Protein AF-A0AAD9BST7-F1 (afdb_monomer_lite)

Foldseek 3Di:
DDDPVPQDPDPVVNVVVVVVVVVVVVVQVVCCVVPVDGDDPDPPPDPPPVPPCVPVVVVVVVVVVVVVVVVVVVVVVVVVVVVVD

Sequence (85 aa):
MYPIKEVPVEAEALTDWLYQRFVEKEELLNHFYAKGSFPPQDGQKEVASRPMILDPMWLCVVQSIAFASGYAWYSVLQYLYCCLF

pLDDT: mean 77.76, std 14.24, range [48.22, 96.12]

Radius of gyration: 29.07 Å; chains: 1; bounding box: 49×40×72 Å

Organism: Dis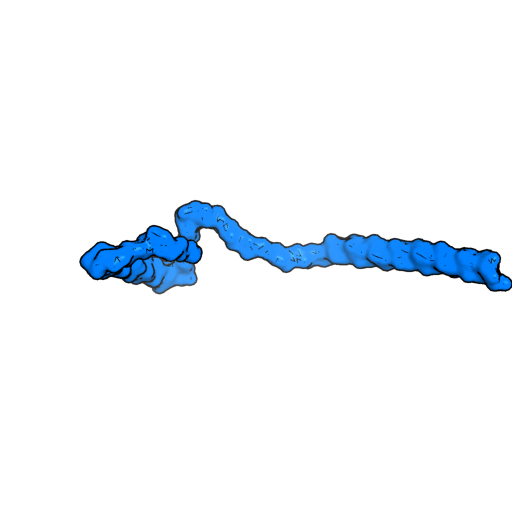sostichus eleginoides (NCBI:txid100907)

Secondary structure (DSSP, 8-state):
---GGGS--SHHHHHHHHHHHHHHHHHHHHHHHHHSSPPPPTT------------HHHHHHHHHHHHHHHHHHHHHHHHHHHHH-

Structure (mmCIF, N/CA/C/O backbone):
data_AF-A0AAD9BST7-F1
#
_entry.id   AF-A0AAD9BST7-F1
#
loop_
_atom_site.group_PDB
_atom_site.id
_atom_site.type_symbol
_atom_site.label_atom_id
_atom_site.label_alt_id
_atom_site.label_comp_id
_atom_site.label_asym_id
_atom_site.label_entity_id
_atom_site.label_seq_id
_atom_site.pdbx_PDB_ins_code
_atom_site.Cartn_x
_atom_site.Cartn_y
_atom_site.Cartn_z
_atom_site.occupancy
_atom_site.B_iso_or_equiv
_atom_site.auth_seq_id
_atom_site.auth_comp_id
_atom_site.auth_asym_id
_atom_site.auth_atom_id
_atom_site.pdbx_PDB_model_num
ATOM 1 N N . MET A 1 1 ? -12.238 4.602 13.458 1.00 48.22 1 MET A N 1
ATOM 2 C CA . MET A 1 1 ? -12.000 5.805 14.285 1.00 48.22 1 MET A CA 1
ATOM 3 C C . MET A 1 1 ? -13.370 6.360 14.639 1.00 48.22 1 MET A C 1
ATOM 5 O O . MET A 1 1 ? -14.141 6.565 13.710 1.00 48.22 1 MET A O 1
ATOM 9 N N . TYR A 1 2 ? -13.713 6.495 15.923 1.00 55.50 2 TYR A N 1
ATOM 10 C CA . TYR A 1 2 ? -15.056 6.941 16.317 1.00 55.50 2 TYR A CA 1
ATOM 11 C C . TYR A 1 2 ? -15.193 8.458 16.127 1.00 55.50 2 TYR A C 1
ATOM 13 O O . TYR A 1 2 ? -14.291 9.195 16.537 1.00 55.50 2 TYR A O 1
ATOM 21 N N . PRO A 1 3 ? -16.269 8.944 15.489 1.00 67.88 3 PRO A N 1
ATOM 22 C CA . PRO A 1 3 ? -16.480 10.370 15.312 1.00 67.88 3 PRO A CA 1
ATOM 23 C C . PRO A 1 3 ? -16.780 11.029 16.664 1.00 67.88 3 PRO A C 1
ATOM 25 O O . PRO A 1 3 ? -17.593 10.550 17.447 1.00 67.88 3 PRO A O 1
ATOM 28 N N . ILE A 1 4 ? -16.163 12.186 16.911 1.00 58.28 4 ILE A N 1
ATOM 29 C CA . ILE A 1 4 ? -16.284 12.956 18.168 1.00 58.28 4 ILE A CA 1
ATOM 30 C C . ILE A 1 4 ? -17.748 13.331 18.489 1.00 58.28 4 ILE A C 1
ATOM 32 O O . ILE A 1 4 ? -18.089 13.600 19.634 1.00 58.28 4 ILE A O 1
ATOM 36 N N . LYS A 1 5 ? -18.637 13.294 17.488 1.00 62.50 5 LYS A N 1
ATOM 37 C CA . LYS A 1 5 ? -20.077 13.555 17.625 1.00 62.50 5 LYS A CA 1
ATOM 38 C C . LYS A 1 5 ? -20.842 12.481 18.414 1.00 62.50 5 LYS A C 1
ATOM 40 O O . LYS A 1 5 ? -21.960 12.748 18.828 1.00 62.50 5 LYS A O 1
ATOM 45 N N . GLU A 1 6 ? -20.274 11.289 18.595 1.00 63.38 6 GLU A N 1
ATOM 46 C CA . GLU A 1 6 ? -20.911 10.168 19.308 1.00 63.38 6 GLU A CA 1
ATOM 47 C C . GLU A 1 6 ? -20.577 10.130 20.805 1.00 63.38 6 GLU A C 1
ATOM 49 O O . GLU A 1 6 ? -21.007 9.210 21.498 1.00 63.38 6 GLU A O 1
ATOM 54 N N . VAL A 1 7 ? -19.797 11.095 21.306 1.00 67.50 7 VAL A N 1
ATOM 55 C CA . VAL A 1 7 ? -19.389 11.171 22.714 1.00 67.50 7 VAL A CA 1
ATOM 56 C C . VAL A 1 7 ? -20.430 11.979 23.504 1.00 67.50 7 VAL A C 1
ATOM 58 O O . VAL A 1 7 ? -20.618 13.162 23.205 1.00 67.50 7 VAL A O 1
ATOM 61 N N . PRO A 1 8 ? -21.107 11.387 24.506 1.00 73.19 8 PRO A N 1
ATOM 62 C CA . PRO A 1 8 ? -22.021 12.114 25.379 1.00 73.19 8 PRO A CA 1
ATOM 63 C C . PRO A 1 8 ? -21.260 13.147 26.215 1.00 73.19 8 PRO A C 1
ATOM 65 O O . PRO A 1 8 ? -20.184 12.860 26.733 1.00 73.19 8 PRO A O 1
ATOM 68 N N . VAL A 1 9 ? -21.823 14.348 26.351 1.00 70.75 9 VAL A N 1
ATOM 69 C CA . VAL A 1 9 ? -21.235 15.446 27.146 1.00 70.75 9 VAL A CA 1
ATOM 70 C C . VAL A 1 9 ? -21.684 15.382 28.617 1.00 70.75 9 VAL A C 1
ATOM 72 O O . VAL A 1 9 ? -21.011 15.915 29.494 1.00 70.75 9 VAL A O 1
ATOM 75 N N . GLU A 1 10 ? -22.800 14.699 28.889 1.00 77.06 10 GLU A N 1
ATOM 76 C CA . GLU A 1 10 ? -23.373 14.511 30.227 1.00 77.06 10 GLU A CA 1
ATOM 77 C C . GLU A 1 10 ? -22.574 13.475 31.034 1.00 77.06 10 GLU A C 1
ATOM 79 O O . GLU A 1 10 ? -22.228 12.419 30.504 1.00 77.06 10 GLU A O 1
ATOM 84 N N . ALA A 1 11 ? -22.306 13.745 32.316 1.00 71.88 11 ALA A N 1
ATOM 85 C CA . ALA A 1 11 ? -21.398 12.928 33.129 1.00 71.88 11 ALA A CA 1
ATOM 86 C C . ALA A 1 11 ? -21.874 11.474 33.315 1.00 71.88 11 ALA A C 1
ATOM 88 O O . ALA A 1 11 ? -21.066 10.557 33.182 1.00 71.88 11 ALA A O 1
ATOM 89 N N . GLU A 1 12 ? -23.169 11.256 33.563 1.00 75.19 12 GLU A N 1
ATOM 90 C CA . GLU A 1 12 ? -23.744 9.911 33.747 1.00 75.19 12 GLU A CA 1
ATOM 91 C C . GLU A 1 12 ? -23.795 9.124 32.425 1.00 75.19 12 GLU A C 1
ATOM 93 O O . GLU A 1 12 ? -23.374 7.969 32.347 1.00 75.19 12 GLU A O 1
ATOM 98 N N . ALA A 1 13 ? -24.212 9.782 31.339 1.00 73.56 13 ALA A N 1
ATOM 99 C CA . ALA A 1 13 ? -24.237 9.163 30.016 1.00 73.56 13 ALA A CA 1
ATOM 100 C C . ALA A 1 13 ? -22.821 8.859 29.496 1.00 73.56 13 ALA A C 1
ATOM 102 O O . ALA A 1 13 ? -22.622 7.881 28.778 1.00 73.56 13 ALA A O 1
ATOM 103 N N . LEU A 1 14 ? -21.825 9.672 29.864 1.00 76.81 14 LEU A N 1
ATOM 104 C CA . LEU A 1 14 ? -20.422 9.430 29.545 1.00 76.81 14 LEU A CA 1
ATOM 105 C C . LEU A 1 14 ? -19.885 8.208 30.295 1.00 76.81 14 LEU A C 1
ATOM 107 O O . LEU A 1 14 ? -19.169 7.405 29.695 1.00 76.81 14 LEU A O 1
ATOM 111 N N . THR A 1 15 ? -20.224 8.039 31.577 1.00 78.00 15 THR A N 1
ATOM 112 C CA . THR A 1 15 ? -19.791 6.864 32.346 1.00 78.00 15 THR A CA 1
ATOM 113 C C . THR A 1 15 ? -20.367 5.573 31.784 1.00 78.00 15 THR A C 1
ATOM 115 O O . THR A 1 15 ? -19.609 4.624 31.587 1.00 78.00 15 THR A O 1
ATOM 118 N N . ASP A 1 16 ? -21.650 5.556 31.426 1.00 81.56 16 ASP A N 1
ATOM 119 C CA . ASP A 1 16 ? -22.286 4.378 30.828 1.00 81.56 16 ASP A CA 1
ATOM 120 C C . ASP A 1 16 ? -21.689 4.059 29.451 1.00 81.56 16 ASP A C 1
ATOM 122 O O . ASP A 1 16 ? -21.368 2.911 29.137 1.00 81.56 16 ASP A O 1
ATOM 126 N N . TRP A 1 17 ? -21.436 5.092 28.647 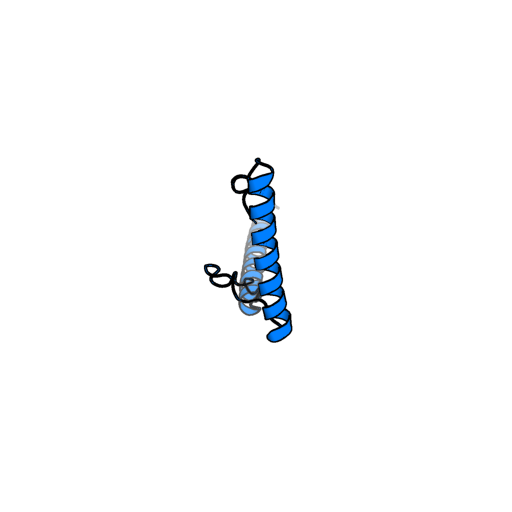1.00 82.06 17 TRP A N 1
ATOM 127 C CA . TRP A 1 17 ? -20.816 4.973 27.328 1.00 82.06 17 TRP A CA 1
ATOM 128 C C . TRP A 1 17 ? -19.371 4.461 27.383 1.00 82.06 17 TRP A C 1
ATOM 130 O O . TRP A 1 17 ? -18.941 3.700 26.507 1.00 82.06 17 TRP A O 1
ATOM 140 N N . LEU A 1 18 ? -18.612 4.871 28.406 1.00 80.19 18 LEU A N 1
ATOM 141 C CA . LEU A 1 18 ? -17.264 4.372 28.676 1.00 80.19 18 LEU A CA 1
ATOM 142 C C . LEU A 1 18 ? -17.298 2.929 29.175 1.00 80.19 18 LEU A C 1
ATOM 144 O O . LEU A 1 18 ? -16.474 2.124 28.743 1.00 80.19 18 LEU A O 1
ATOM 148 N N . TYR A 1 19 ? -18.249 2.600 30.049 1.00 84.81 19 TYR A N 1
ATOM 149 C CA . TYR A 1 19 ? -18.400 1.255 30.587 1.00 84.81 19 TYR A CA 1
ATOM 150 C C . TYR A 1 19 ? -18.738 0.254 29.482 1.00 84.81 19 TYR A C 1
ATOM 152 O O . TYR A 1 19 ? -18.069 -0.770 29.353 1.00 84.81 19 TYR A O 1
ATOM 160 N N . GLN A 1 20 ? -19.685 0.598 28.607 1.00 82.75 20 GLN A N 1
ATOM 161 C CA . GLN A 1 20 ? -20.034 -0.225 27.452 1.00 82.75 20 GLN A CA 1
ATOM 162 C C . GLN A 1 20 ? -18.811 -0.494 26.554 1.00 82.75 20 GLN A C 1
ATOM 164 O O . GLN A 1 20 ? -18.528 -1.639 26.210 1.00 82.75 20 GLN A O 1
ATOM 169 N N . ARG A 1 21 ? -18.012 0.539 26.252 1.00 79.75 21 ARG A N 1
ATOM 170 C CA . ARG A 1 21 ? -16.781 0.399 25.448 1.00 79.75 21 ARG A CA 1
ATOM 171 C C . ARG A 1 21 ? -15.698 -0.425 26.120 1.00 79.75 21 ARG A C 1
ATOM 173 O O . ARG A 1 21 ? -14.886 -1.056 25.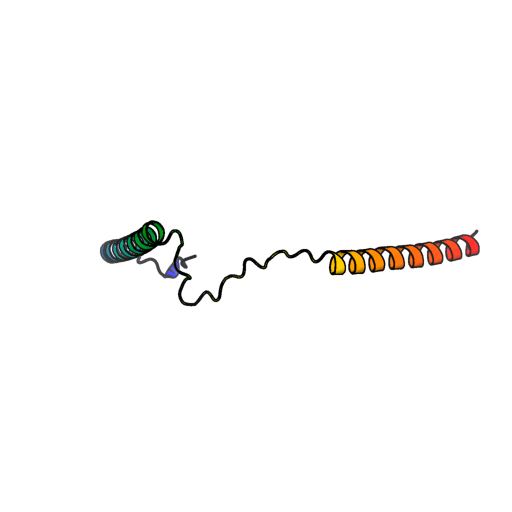441 1.00 79.75 21 ARG A O 1
ATOM 180 N N . PHE A 1 22 ? -15.636 -0.377 27.444 1.00 82.81 22 PHE A N 1
ATOM 181 C CA . PHE A 1 22 ? -14.690 -1.176 28.200 1.00 82.81 22 PHE A CA 1
ATOM 182 C C . PHE A 1 22 ? -15.040 -2.663 28.098 1.00 82.81 22 PHE A C 1
ATOM 184 O O . PHE A 1 22 ? -14.160 -3.465 27.792 1.00 82.81 22 PHE A O 1
ATOM 191 N N . VAL A 1 23 ? -16.321 -3.008 28.252 1.00 83.19 23 VAL A N 1
ATOM 192 C CA . VAL A 1 23 ? -16.813 -4.386 28.104 1.00 83.19 23 VAL A CA 1
ATOM 193 C C . VAL A 1 23 ? -16.557 -4.915 26.690 1.00 83.19 23 VAL A C 1
ATOM 195 O O . VAL A 1 23 ? -15.996 -5.998 26.539 1.00 83.19 23 VAL A O 1
ATOM 198 N N . GLU A 1 24 ? -16.859 -4.122 25.657 1.00 81.25 24 GLU A N 1
ATOM 199 C CA . GLU A 1 24 ? -16.577 -4.482 24.257 1.00 81.25 24 GLU A CA 1
ATOM 200 C C . GLU A 1 24 ? -15.078 -4.769 24.028 1.00 81.25 24 GLU A C 1
ATOM 202 O O . GLU A 1 24 ? -14.703 -5.732 23.356 1.00 81.25 24 GLU A O 1
ATOM 207 N N . LYS A 1 25 ? -14.185 -3.968 24.624 1.00 82.25 25 LYS A N 1
ATOM 208 C CA . LYS A 1 25 ? -12.733 -4.190 24.551 1.00 82.25 25 LYS A CA 1
ATOM 209 C C . LYS A 1 25 ? -12.316 -5.485 25.254 1.00 82.25 25 LYS A C 1
ATOM 211 O O . LYS A 1 25 ? -11.464 -6.204 24.728 1.00 82.25 25 LYS A O 1
ATOM 216 N N . GLU A 1 26 ? -12.843 -5.755 26.446 1.00 84.38 26 GLU A N 1
ATOM 217 C CA . GLU A 1 26 ? -12.499 -6.968 27.195 1.00 84.38 26 GLU A CA 1
ATOM 218 C C . GLU A 1 26 ? -12.961 -8.233 26.473 1.00 84.38 26 GLU A C 1
ATOM 220 O O . GLU A 1 26 ? -12.213 -9.207 26.408 1.00 84.38 26 GLU A O 1
ATOM 225 N N . GLU A 1 27 ? -14.135 -8.208 25.846 1.00 84.06 27 GLU A N 1
ATOM 226 C CA . GLU A 1 27 ? -14.626 -9.319 25.031 1.00 84.06 27 GLU A CA 1
ATOM 227 C C . GLU A 1 27 ? -13.719 -9.588 23.818 1.00 84.06 27 GLU A C 1
ATOM 229 O O . GLU A 1 27 ? -13.323 -10.732 23.569 1.00 84.06 27 GLU A O 1
ATOM 234 N N . LEU A 1 28 ? -13.300 -8.533 23.110 1.00 81.88 28 LEU A N 1
ATOM 235 C CA . LEU A 1 28 ? -12.354 -8.642 21.993 1.00 81.88 28 LEU A CA 1
ATOM 236 C C . LEU A 1 28 ? -10.991 -9.194 22.433 1.00 81.88 28 LEU A C 1
ATOM 238 O O . LEU A 1 28 ? -10.390 -9.999 21.717 1.00 81.88 28 LEU A O 1
ATOM 242 N N . LEU A 1 29 ? -10.502 -8.787 23.607 1.00 81.56 29 LEU A N 1
ATOM 243 C CA . LEU A 1 29 ? -9.260 -9.311 24.180 1.00 81.56 29 LEU A CA 1
ATOM 244 C C . LEU A 1 29 ? -9.398 -10.775 24.592 1.00 81.56 29 LEU A C 1
ATOM 246 O O . LEU A 1 29 ? -8.504 -11.565 24.299 1.00 81.56 29 LEU A O 1
ATOM 250 N N . ASN A 1 30 ? -10.517 -11.166 25.199 1.00 85.12 30 ASN A N 1
ATOM 251 C CA . ASN A 1 30 ? -10.789 -12.563 25.534 1.00 85.12 30 ASN A CA 1
ATOM 252 C C . ASN A 1 30 ? -10.808 -13.442 24.277 1.00 85.12 30 ASN A C 1
ATOM 254 O O . ASN A 1 30 ? -10.202 -14.515 24.264 1.00 85.12 30 ASN A O 1
ATOM 258 N N . HIS A 1 31 ? -11.421 -12.969 23.188 1.00 82.25 31 HIS A N 1
ATOM 259 C CA . HIS A 1 31 ? -11.377 -13.665 21.903 1.00 82.25 31 HIS A CA 1
ATOM 260 C C . HIS A 1 31 ? -9.950 -13.761 21.347 1.00 82.25 31 HIS A C 1
ATOM 262 O O . HIS A 1 31 ? -9.554 -14.818 20.853 1.00 82.25 31 HIS A O 1
ATOM 268 N N . PHE A 1 32 ? -9.157 -12.690 21.451 1.00 85.06 32 PHE A N 1
ATOM 269 C CA . PHE A 1 32 ? -7.757 -12.692 21.029 1.00 85.06 32 PHE A CA 1
ATOM 270 C C . PHE A 1 32 ? -6.915 -13.687 21.835 1.00 85.06 32 PHE A C 1
ATOM 272 O O . PHE A 1 32 ? -6.168 -14.463 21.246 1.00 85.06 32 PHE A O 1
ATOM 279 N N . TYR A 1 33 ? -7.064 -13.727 23.161 1.00 86.62 33 TYR A N 1
ATOM 280 C CA . TYR A 1 33 ? -6.352 -14.693 23.999 1.00 86.62 33 TYR A CA 1
ATOM 281 C C . TYR A 1 33 ? -6.780 -16.139 23.723 1.00 86.62 33 TYR A C 1
ATOM 283 O O . TYR A 1 33 ? -5.947 -17.039 23.794 1.00 86.62 33 TYR A O 1
ATOM 291 N N . ALA A 1 34 ? -8.046 -16.373 23.368 1.00 85.88 34 ALA A N 1
ATOM 292 C CA . ALA A 1 34 ? -8.550 -17.708 23.061 1.00 85.88 34 ALA A CA 1
ATOM 293 C C . ALA A 1 34 ? -8.171 -18.205 21.653 1.00 85.88 34 ALA A C 1
ATOM 295 O O . ALA A 1 34 ? -7.813 -19.370 21.492 1.00 85.88 34 ALA A O 1
ATOM 296 N N . LYS A 1 35 ? -8.278 -17.353 20.622 1.00 83.06 35 LYS A N 1
ATOM 297 C CA . LYS A 1 35 ? -8.101 -17.743 19.207 1.00 83.06 35 LYS A CA 1
ATOM 298 C C . LYS A 1 35 ? -6.799 -17.259 18.568 1.00 83.06 35 LYS A C 1
ATOM 300 O O . LYS A 1 35 ? -6.490 -17.671 17.454 1.00 83.06 35 LYS A O 1
ATOM 305 N N . GLY A 1 36 ? -6.049 -16.382 19.232 1.00 80.50 36 GLY A N 1
ATOM 306 C CA . GLY A 1 36 ? -4.817 -15.783 18.710 1.00 80.50 36 GLY A CA 1
ATOM 307 C C . GLY A 1 36 ? -5.032 -14.719 17.627 1.00 80.50 36 GLY A C 1
ATOM 308 O O . GLY A 1 36 ? -4.062 -14.241 17.043 1.00 80.50 36 GLY A O 1
ATOM 309 N N . SER A 1 37 ? -6.281 -14.342 17.331 1.00 77.62 37 SER A N 1
ATOM 310 C CA . SER A 1 37 ? -6.619 -13.329 16.330 1.00 77.62 37 SER A CA 1
ATOM 311 C C . SER A 1 37 ? -7.860 -12.529 16.727 1.00 77.62 37 SER A C 1
ATOM 313 O O . SER A 1 37 ? -8.758 -13.013 17.426 1.00 77.62 37 SER A O 1
ATOM 315 N N . PHE A 1 38 ? -7.898 -11.267 16.297 1.00 78.12 38 PHE A N 1
ATOM 316 C CA . PHE A 1 38 ? -9.074 -10.421 16.467 1.00 78.12 38 PHE A CA 1
ATOM 317 C C . PHE A 1 38 ? -10.162 -10.834 15.469 1.00 78.12 38 PHE A C 1
ATOM 319 O O . PHE A 1 38 ? -9.836 -11.157 14.322 1.00 78.12 38 PHE A O 1
ATOM 326 N N . PRO A 1 39 ? -11.443 -10.837 15.876 1.00 73.75 39 PRO A N 1
ATOM 327 C CA . PRO A 1 39 ? -12.528 -11.114 14.950 1.00 73.75 39 PRO A CA 1
ATOM 328 C C . PRO A 1 39 ? -12.592 -10.006 13.879 1.00 73.75 39 PRO A C 1
ATOM 330 O O . PRO A 1 39 ? -12.359 -8.834 14.199 1.00 73.75 39 PRO A O 1
ATOM 333 N N . PRO A 1 40 ? -12.874 -10.343 12.608 1.00 67.69 40 PRO A N 1
ATOM 334 C CA . PRO A 1 40 ? -13.095 -9.338 11.573 1.00 67.69 40 PRO A CA 1
ATOM 335 C C . PRO A 1 40 ? -14.309 -8.480 11.960 1.00 67.69 40 PRO A C 1
ATOM 337 O O . PRO A 1 40 ? -15.344 -9.020 12.339 1.00 67.69 40 PRO A O 1
ATOM 340 N N . GLN A 1 41 ? -14.177 -7.150 11.915 1.00 65.00 41 GLN A N 1
ATOM 341 C CA . GLN A 1 41 ? -15.267 -6.242 12.292 1.00 65.00 41 GLN A CA 1
ATOM 342 C C . GLN A 1 41 ? -16.442 -6.395 11.319 1.00 65.00 41 GLN A C 1
ATOM 344 O O . GLN A 1 41 ? -16.248 -6.298 10.104 1.00 65.00 41 GLN A O 1
ATOM 349 N N . ASP A 1 42 ? -17.654 -6.593 11.846 1.00 57.16 42 ASP A N 1
ATOM 350 C CA . ASP A 1 42 ? -18.885 -6.695 11.059 1.00 57.16 42 ASP A CA 1
ATOM 351 C C . ASP A 1 42 ? -19.066 -5.439 10.191 1.00 57.16 42 ASP A C 1
ATOM 353 O O . ASP A 1 42 ? -19.377 -4.351 10.671 1.00 57.16 42 ASP A O 1
ATOM 357 N N . GLY A 1 43 ? -18.814 -5.579 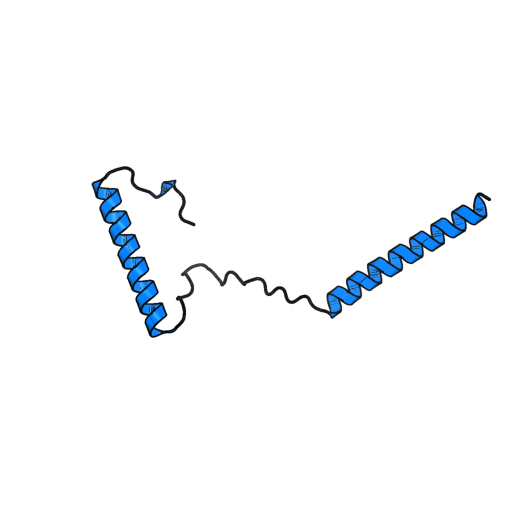8.888 1.00 54.97 43 GLY A N 1
ATOM 358 C CA . GLY A 1 43 ? -18.919 -4.494 7.907 1.00 54.97 43 GLY A CA 1
ATOM 359 C C . GLY A 1 43 ? -17.590 -4.010 7.323 1.00 54.97 43 GLY A C 1
ATOM 360 O O . GLY A 1 43 ? -17.592 -3.415 6.244 1.00 54.97 43 GLY A O 1
ATOM 361 N N . GLN A 1 44 ? -16.448 -4.350 7.926 1.00 50.59 44 GLN A N 1
ATOM 362 C CA . GLN A 1 44 ? -15.184 -4.356 7.197 1.00 50.59 44 GLN A CA 1
ATOM 363 C C . GLN A 1 44 ? -15.100 -5.680 6.440 1.00 50.59 44 GLN A C 1
ATOM 365 O O . GLN A 1 44 ? -14.495 -6.644 6.902 1.00 50.59 44 GLN A O 1
ATOM 370 N N . LYS A 1 45 ? -15.665 -5.706 5.217 1.00 48.66 45 LYS A N 1
ATOM 371 C CA . LYS A 1 45 ? -15.026 -6.489 4.145 1.00 48.66 45 LYS A CA 1
ATOM 372 C C . LYS A 1 45 ? -13.567 -6.140 4.270 1.00 48.66 45 LYS A C 1
ATOM 374 O O . LYS A 1 45 ? -13.294 -4.940 4.202 1.00 48.66 45 LYS A O 1
ATOM 379 N N . GLU A 1 46 ? -12.752 -7.146 4.585 1.00 51.84 46 GLU A N 1
ATOM 380 C CA . GLU A 1 46 ? -11.333 -7.029 4.877 1.00 51.84 46 GLU A CA 1
ATOM 381 C C . GLU A 1 46 ? -10.834 -5.731 4.277 1.00 51.84 46 GLU A C 1
ATOM 383 O O . GLU A 1 46 ? -10.926 -5.552 3.054 1.00 51.84 46 GLU A O 1
ATOM 388 N N . VAL A 1 47 ? -10.406 -4.776 5.113 1.00 49.78 47 VAL A N 1
ATOM 389 C CA . VAL A 1 47 ? -9.476 -3.785 4.593 1.00 49.78 47 VAL A CA 1
ATOM 390 C C . VAL A 1 47 ? -8.339 -4.669 4.146 1.00 49.78 47 VAL A C 1
ATOM 392 O O . VAL A 1 47 ? -7.514 -5.082 4.958 1.00 49.78 47 VAL A O 1
ATOM 395 N N . ALA A 1 48 ? -8.407 -5.080 2.881 1.00 50.94 48 ALA A N 1
ATOM 396 C CA . ALA A 1 48 ? -7.367 -5.744 2.177 1.00 50.94 48 ALA A CA 1
ATOM 397 C C . ALA A 1 48 ? -6.290 -4.698 2.333 1.00 50.94 48 ALA A C 1
ATOM 399 O O . ALA A 1 48 ? -6.323 -3.656 1.674 1.00 50.94 48 ALA A O 1
ATOM 400 N N . SER A 1 49 ? -5.436 -4.908 3.341 1.00 50.12 49 SER A N 1
ATOM 401 C CA . SER A 1 49 ? -4.009 -4.697 3.258 1.00 50.12 49 SER A CA 1
ATOM 402 C C . SER A 1 49 ? -3.728 -5.003 1.812 1.00 50.12 49 SER A C 1
ATOM 404 O O . SER A 1 49 ? -3.740 -6.171 1.434 1.00 50.12 49 SER A O 1
ATOM 406 N N . ARG A 1 50 ? -3.802 -3.954 0.983 1.00 54.75 50 ARG A N 1
ATOM 407 C CA . ARG A 1 50 ? -3.882 -4.077 -0.463 1.00 54.75 50 ARG A CA 1
ATOM 408 C C . ARG A 1 50 ? -2.541 -4.698 -0.714 1.00 54.75 50 ARG A C 1
ATOM 410 O O . ARG A 1 50 ? -1.562 -3.988 -0.464 1.00 54.75 50 ARG A O 1
ATOM 417 N N . PRO A 1 51 ? -2.471 -6.017 -0.959 1.00 52.38 51 PRO A N 1
ATOM 418 C CA . PRO A 1 51 ? -1.207 -6.680 -0.808 1.00 52.38 51 PRO A CA 1
ATOM 419 C C . PRO A 1 51 ? -0.376 -5.971 -1.856 1.00 52.38 51 PRO A C 1
ATOM 421 O O . PRO A 1 51 ? -0.798 -5.846 -3.011 1.00 52.38 51 PRO A O 1
ATOM 424 N N . MET A 1 52 ? 0.693 -5.318 -1.407 1.00 52.28 52 MET A N 1
ATOM 425 C CA . MET A 1 52 ? 1.570 -4.572 -2.288 1.00 52.28 52 MET A CA 1
ATOM 426 C C . MET A 1 52 ? 2.381 -5.644 -3.008 1.00 52.28 52 MET A C 1
ATOM 428 O O . MET A 1 52 ? 3.574 -5.809 -2.791 1.00 52.28 52 MET A O 1
ATOM 432 N N . ILE A 1 53 ? 1.670 -6.467 -3.786 1.00 59.91 53 ILE A N 1
ATOM 433 C CA . ILE A 1 53 ? 2.186 -7.462 -4.699 1.00 59.91 53 ILE A CA 1
ATOM 434 C C . ILE A 1 53 ? 2.674 -6.604 -5.840 1.00 59.91 53 ILE A C 1
ATOM 436 O O . ILE A 1 53 ? 1.963 -6.281 -6.790 1.00 59.91 53 ILE A O 1
ATOM 440 N N . LEU A 1 54 ? 3.874 -6.098 -5.622 1.00 62.50 54 LEU A N 1
ATOM 441 C CA . LEU A 1 54 ? 4.687 -5.473 -6.623 1.00 62.50 54 LEU A CA 1
ATOM 442 C C . LEU A 1 54 ? 4.945 -6.562 -7.668 1.00 62.50 54 LEU A C 1
ATOM 444 O O . LEU A 1 54 ? 5.873 -7.350 -7.514 1.00 62.50 54 LEU A O 1
ATOM 448 N N . ASP A 1 55 ? 4.046 -6.685 -8.647 1.00 79.69 55 ASP A N 1
ATOM 449 C CA . ASP A 1 55 ? 4.150 -7.696 -9.694 1.00 79.69 55 ASP A CA 1
ATOM 450 C C . ASP A 1 55 ? 5.422 -7.412 -10.507 1.00 79.69 55 ASP A C 1
ATOM 452 O O . ASP A 1 55 ? 5.503 -6.369 -11.173 1.00 79.69 55 ASP A O 1
ATOM 456 N N . PRO A 1 56 ? 6.435 -8.297 -10.448 1.00 84.50 56 PRO A N 1
ATOM 457 C CA . PRO A 1 56 ? 7.697 -8.076 -11.137 1.00 84.50 56 PRO A CA 1
ATOM 458 C C . PRO A 1 56 ? 7.501 -7.915 -12.646 1.00 84.50 56 PRO A C 1
ATOM 460 O O . PRO A 1 56 ? 8.227 -7.148 -13.275 1.00 84.50 56 PRO A O 1
ATOM 463 N N . MET A 1 57 ? 6.499 -8.587 -13.227 1.00 87.00 57 MET A N 1
ATOM 464 C CA . MET A 1 57 ? 6.216 -8.488 -14.659 1.00 87.00 57 MET A CA 1
ATOM 465 C C . MET A 1 57 ? 5.679 -7.104 -15.019 1.00 87.00 57 MET A C 1
ATOM 467 O O . MET A 1 57 ? 6.181 -6.479 -15.954 1.00 87.00 57 MET A O 1
ATOM 471 N N . TRP A 1 58 ? 4.717 -6.592 -14.245 1.00 86.44 58 TRP A N 1
ATOM 472 C CA . TRP A 1 58 ? 4.195 -5.236 -14.415 1.00 86.44 58 TRP A CA 1
ATOM 473 C C . TRP A 1 58 ? 5.292 -4.173 -14.292 1.00 86.44 58 TRP A C 1
ATOM 475 O O . TRP A 1 58 ? 5.368 -3.267 -15.122 1.00 86.44 58 TRP A O 1
ATOM 485 N N . LEU A 1 59 ? 6.188 -4.308 -13.309 1.00 89.12 59 LEU A N 1
ATOM 486 C CA . LEU A 1 59 ? 7.333 -3.408 -13.174 1.00 89.12 59 LEU A CA 1
ATOM 487 C C . LEU A 1 59 ? 8.258 -3.457 -14.386 1.00 89.12 59 LEU A C 1
ATOM 489 O O . LEU A 1 59 ? 8.637 -2.402 -14.890 1.00 89.12 59 LEU A O 1
ATOM 493 N N . CYS A 1 60 ? 8.607 -4.650 -14.872 1.00 93.19 60 CYS A N 1
ATOM 494 C CA . CYS A 1 60 ? 9.436 -4.791 -16.066 1.00 93.19 60 CYS A CA 1
ATOM 495 C C . CYS A 1 60 ? 8.792 -4.109 -17.277 1.00 93.19 60 CYS A C 1
ATOM 497 O O . CYS A 1 60 ? 9.468 -3.357 -17.974 1.00 93.19 60 CYS A O 1
ATOM 499 N N . VAL A 1 61 ? 7.488 -4.305 -17.490 1.00 93.75 61 VAL A N 1
ATOM 500 C CA . VAL A 1 61 ? 6.747 -3.675 -18.594 1.00 93.75 61 VAL A CA 1
ATOM 501 C C . VAL A 1 61 ? 6.783 -2.150 -18.484 1.00 93.75 61 VAL A C 1
ATOM 503 O O . VAL A 1 61 ? 7.130 -1.473 -19.454 1.00 93.75 61 VAL A O 1
ATOM 506 N N . VAL A 1 62 ? 6.481 -1.600 -17.305 1.00 93.56 62 VAL A N 1
ATOM 507 C CA . VAL A 1 62 ? 6.498 -0.147 -17.073 1.00 93.56 62 VAL A CA 1
ATOM 508 C C . VAL A 1 62 ? 7.900 0.431 -17.291 1.00 93.56 62 VAL A C 1
ATOM 510 O O . VAL A 1 62 ? 8.040 1.458 -17.960 1.00 93.56 62 VAL A O 1
ATOM 513 N N . GLN A 1 63 ? 8.945 -0.248 -16.813 1.00 93.81 63 GLN A N 1
ATOM 514 C CA . GLN A 1 63 ? 10.327 0.192 -17.008 1.00 93.81 63 GLN A CA 1
ATOM 515 C C . GLN A 1 63 ? 10.732 0.154 -18.487 1.00 93.81 63 GLN A C 1
ATOM 517 O O . GLN A 1 63 ? 11.338 1.103 -18.981 1.00 93.81 63 GLN A O 1
ATOM 522 N N . SER A 1 64 ? 10.374 -0.906 -19.219 1.00 95.75 64 SER A N 1
ATOM 523 C CA . SER A 1 64 ? 10.658 -1.022 -20.654 1.00 95.75 64 SER A CA 1
ATOM 524 C C . SER A 1 64 ? 9.996 0.093 -21.463 1.00 95.75 64 SER A C 1
ATOM 526 O O . SER A 1 64 ? 10.638 0.661 -22.345 1.00 95.75 64 SER A O 1
ATOM 528 N N . ILE A 1 65 ? 8.751 0.458 -21.137 1.00 96.00 65 ILE A N 1
ATOM 529 C CA . ILE A 1 65 ? 8.051 1.581 -21.779 1.00 96.00 65 ILE A CA 1
ATOM 530 C C . ILE A 1 65 ? 8.780 2.902 -21.498 1.00 96.00 65 ILE A C 1
ATOM 532 O O . ILE A 1 65 ? 8.978 3.702 -22.416 1.00 96.00 65 ILE A O 1
ATOM 536 N N . ALA A 1 66 ? 9.223 3.124 -20.258 1.00 94.81 66 ALA A N 1
ATOM 537 C CA . ALA A 1 66 ? 9.961 4.329 -19.888 1.00 94.81 66 ALA A CA 1
ATOM 538 C C . ALA A 1 66 ? 11.296 4.447 -20.647 1.00 94.81 66 ALA A C 1
ATOM 540 O O . ALA A 1 66 ? 11.600 5.508 -21.195 1.00 94.81 66 ALA A O 1
ATOM 541 N N . PHE A 1 67 ? 12.062 3.355 -20.750 1.00 95.69 67 PHE A N 1
ATOM 542 C CA . PHE A 1 67 ? 13.315 3.336 -21.511 1.00 95.69 67 PHE A CA 1
ATOM 543 C C . PHE A 1 67 ? 13.096 3.524 -23.015 1.00 95.69 67 PHE A C 1
ATOM 545 O O . PHE A 1 67 ? 13.817 4.302 -23.638 1.00 95.69 67 PHE A O 1
ATOM 552 N N . ALA A 1 68 ? 12.091 2.866 -23.598 1.00 96.12 68 ALA A N 1
ATOM 553 C CA . ALA A 1 68 ? 11.761 3.023 -25.013 1.00 96.12 68 ALA A CA 1
ATOM 554 C C . ALA A 1 68 ? 11.356 4.469 -25.342 1.00 96.12 68 ALA A C 1
ATOM 556 O O . ALA A 1 68 ? 11.826 5.037 -26.328 1.00 96.12 68 ALA A O 1
ATOM 557 N N . SER A 1 69 ? 10.543 5.086 -24.479 1.00 95.69 69 SER A N 1
ATOM 558 C CA . SER A 1 69 ? 10.167 6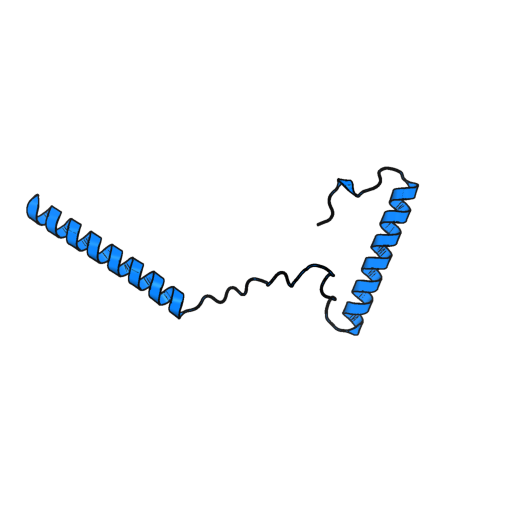.498 -24.589 1.00 95.69 69 SER A CA 1
ATOM 559 C C . SER A 1 69 ? 11.396 7.410 -24.518 1.00 95.69 69 SER A C 1
ATOM 561 O O . SER A 1 69 ? 11.595 8.248 -25.398 1.00 95.69 69 SER A O 1
ATOM 563 N N . GLY A 1 70 ? 12.278 7.200 -23.535 1.00 94.56 70 GLY A N 1
ATOM 564 C CA . GLY A 1 70 ? 13.525 7.958 -23.414 1.00 94.56 70 GLY A CA 1
ATOM 565 C C . GLY A 1 70 ? 14.428 7.833 -24.646 1.00 94.56 70 GLY A C 1
ATOM 566 O O . GLY A 1 70 ? 14.964 8.833 -25.121 1.00 94.56 70 GLY A O 1
ATOM 567 N N . TYR A 1 71 ? 14.549 6.631 -25.215 1.00 94.25 71 TYR A N 1
ATOM 568 C CA . TYR A 1 71 ? 15.337 6.391 -26.425 1.00 94.25 71 TYR A CA 1
ATOM 569 C C . TYR A 1 71 ? 14.747 7.070 -27.670 1.00 94.25 71 TYR A C 1
ATOM 571 O O . TYR A 1 71 ? 15.486 7.625 -28.489 1.00 94.25 71 TYR A O 1
ATOM 579 N N . ALA A 1 72 ? 13.419 7.071 -27.808 1.00 94.56 72 ALA A N 1
ATOM 580 C CA . ALA A 1 72 ? 12.744 7.780 -28.890 1.00 94.56 72 ALA A CA 1
ATOM 581 C C . ALA A 1 72 ? 13.009 9.292 -28.808 1.00 94.56 72 ALA A C 1
ATOM 583 O O . ALA A 1 72 ? 13.390 9.905 -29.805 1.00 94.56 72 ALA A O 1
ATOM 584 N N . TRP A 1 73 ? 12.902 9.881 -27.612 1.00 93.31 73 TRP A N 1
ATOM 585 C CA . TRP A 1 73 ? 13.230 11.291 -27.384 1.00 93.31 73 TRP A CA 1
ATOM 586 C C . TRP A 1 73 ? 14.700 11.611 -27.646 1.00 93.31 73 TRP A C 1
ATOM 588 O O . TRP A 1 73 ? 14.994 12.615 -28.292 1.00 93.31 73 TRP A O 1
ATOM 598 N N . TYR A 1 74 ? 15.620 10.754 -27.199 1.00 94.31 74 TYR A N 1
ATOM 599 C CA . TYR A 1 74 ? 17.045 10.906 -27.490 1.00 94.31 74 TYR A CA 1
ATOM 600 C C . TYR A 1 74 ? 17.310 10.920 -28.999 1.00 94.31 74 TYR A C 1
ATOM 602 O O . TYR A 1 74 ? 18.012 11.797 -29.496 1.00 94.31 74 TYR A O 1
ATOM 610 N N . SER A 1 75 ? 16.681 10.000 -29.734 1.00 88.00 75 SER A N 1
ATOM 611 C CA . SER A 1 75 ? 16.793 9.922 -31.191 1.00 88.00 75 SER A CA 1
ATOM 612 C C . SER A 1 75 ? 16.279 11.203 -31.858 1.00 88.00 75 SER A C 1
ATOM 614 O O . SER A 1 75 ? 16.971 11.775 -32.694 1.00 88.00 75 SER A O 1
ATOM 616 N N . VAL A 1 76 ? 15.107 11.708 -31.451 1.00 92.12 76 VAL A N 1
ATOM 617 C CA . VAL A 1 76 ? 14.545 12.978 -31.954 1.00 92.12 76 VAL A CA 1
ATOM 618 C C . VAL A 1 76 ? 15.484 14.154 -31.679 1.00 92.12 76 VAL A C 1
ATOM 620 O O . VAL A 1 76 ? 15.745 14.945 -32.583 1.00 92.12 76 VAL A O 1
ATOM 623 N N . LEU A 1 77 ? 16.033 14.257 -30.465 1.00 91.75 77 LEU A N 1
ATOM 624 C CA . LEU A 1 77 ? 16.995 15.305 -30.123 1.00 91.75 77 LEU A CA 1
ATOM 625 C C . LEU A 1 77 ? 18.267 15.198 -30.966 1.00 91.75 77 LEU A C 1
ATOM 627 O O . LEU A 1 77 ? 18.748 16.217 -31.443 1.00 91.75 77 LEU A O 1
ATOM 631 N N . GLN A 1 78 ? 18.784 13.994 -31.204 1.00 89.50 78 GLN A N 1
ATOM 632 C CA . GLN A 1 78 ? 19.966 13.792 -32.039 1.00 89.50 78 GLN A CA 1
ATOM 633 C C . GLN A 1 78 ? 19.727 14.233 -33.490 1.00 89.50 78 GLN A C 1
ATOM 635 O O . GLN A 1 78 ? 20.568 14.928 -34.057 1.00 89.50 78 GLN A O 1
ATOM 640 N N . TYR A 1 79 ? 18.569 13.907 -34.075 1.00 89.88 79 TYR A N 1
ATOM 641 C CA . TYR A 1 79 ? 18.198 14.404 -35.404 1.00 89.88 79 TYR A CA 1
ATOM 642 C C . TYR A 1 79 ? 18.070 15.931 -35.435 1.00 89.88 79 TYR A C 1
ATOM 644 O O . TYR A 1 79 ? 18.561 16.562 -36.367 1.00 89.88 79 TYR A O 1
ATOM 652 N N . LEU A 1 80 ? 17.466 16.536 -34.409 1.00 89.75 80 LEU A N 1
ATOM 653 C CA . LEU A 1 80 ? 17.378 17.994 -34.296 1.00 89.75 80 LEU A CA 1
ATOM 654 C C . LEU A 1 80 ? 18.760 18.643 -34.163 1.00 89.75 80 LEU A C 1
ATOM 656 O O . LEU A 1 80 ? 19.014 19.649 -34.819 1.00 89.75 80 LEU A O 1
ATOM 660 N N . TYR A 1 81 ? 19.661 18.056 -33.371 1.00 90.62 81 TYR A N 1
ATOM 661 C CA . TYR A 1 81 ? 21.042 18.518 -33.238 1.00 90.62 81 TYR A CA 1
ATOM 662 C C . TYR A 1 81 ? 21.794 18.451 -34.572 1.00 90.62 81 TYR A C 1
ATOM 664 O O . TYR A 1 81 ? 22.411 19.441 -34.946 1.00 90.62 81 TYR A O 1
ATOM 672 N N . CYS A 1 82 ? 21.693 17.344 -35.317 1.00 87.12 82 CYS A N 1
ATOM 673 C CA . CYS A 1 82 ? 22.295 17.215 -36.652 1.00 87.12 82 CYS A CA 1
ATOM 674 C C . CYS A 1 82 ? 21.666 18.132 -37.715 1.00 87.12 82 CYS A C 1
ATOM 676 O O . CYS A 1 82 ? 22.288 18.380 -38.739 1.00 87.12 82 CYS A O 1
ATOM 678 N N . CYS A 1 83 ? 20.425 18.589 -37.532 1.00 76.56 83 CYS A N 1
ATOM 679 C CA . CYS A 1 83 ? 19.808 19.566 -38.432 1.00 76.56 83 CYS A CA 1
ATOM 680 C C . CYS A 1 83 ? 20.168 21.019 -38.085 1.00 76.56 83 CYS A C 1
ATOM 682 O O . CYS A 1 83 ? 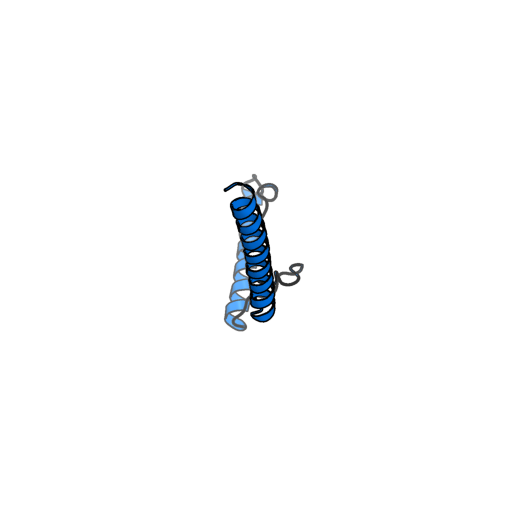20.067 21.881 -38.955 1.00 76.56 83 CYS A O 1
ATOM 684 N N . LEU A 1 84 ? 20.514 21.308 -36.826 1.00 83.19 84 LEU A N 1
ATOM 685 C CA . LEU A 1 84 ? 20.798 22.662 -36.334 1.00 83.19 84 LEU A CA 1
ATOM 686 C C . LEU A 1 84 ? 22.285 23.046 -36.381 1.00 83.19 84 LEU A C 1
ATOM 688 O O . LEU A 1 84 ? 22.578 24.242 -36.391 1.00 83.19 84 LEU A O 1
ATOM 692 N N . PHE A 1 85 ? 23.193 22.068 -36.399 1.00 66.00 85 PHE A N 1
ATOM 693 C CA . PHE A 1 85 ? 24.647 22.233 -36.513 1.00 66.00 85 PHE A CA 1
ATOM 694 C C . PHE A 1 85 ? 25.178 21.489 -37.736 1.00 66.00 85 PHE A C 1
ATOM 696 O O . PHE A 1 85 ? 26.065 22.058 -38.411 1.00 66.00 85 PHE A O 1
#

InterPro domains:
  IPR032098 Acyltransferase, C-terminal domain [PF16076] (2-53)